Protein AF-A0A4Z0A5R1-F1 (afdb_monomer_lite)

Foldseek 3Di:
DDDDDDDDDDDDDDDDDDDDDDDDDDDDDDDDDDDDDDDDDDDPPPCPPPDPVNVVVQVVLQVVCVVPDPVPGDPDPVSSVVVVVVVVVVVVVVVVVVVVCCCVVVVVVVVVVVVVVVVVVVVVVVVVVVVVVVVVCVVVLQVVLVVCLVPPPDDVSNVVSVVVNVVVVVVVVVVCVVVPD

Sequence (181 aa):
MSSLQISQAGPASVAGAPSHVHVSQSQKALLKGPKARGTRSAAASSGHKRTLKDDVSYRQIQASWGPFPPDARATTSKEDDVMVRAVADHIRQTRALGEQMYNEKYGDAERRVSELRAIVALRQRSVQLVENIRRDREQYMQGPLLELIATAPDEEMRRLHQEALDMYRGFQREDELRHGR

Organism: NCBI:txid135208

Radius of gyration: 44.5 Å; chains: 1; bounding box: 91×51×116 Å

Structure (mmCIF, N/CA/C/O backbone):
data_AF-A0A4Z0A5R1-F1
#
_entry.id   AF-A0A4Z0A5R1-F1
#
loop_
_atom_site.group_PDB
_atom_site.id
_atom_site.type_symbol
_atom_site.label_atom_id
_atom_site.label_alt_id
_atom_site.label_comp_id
_atom_site.label_asym_id
_atom_site.label_entity_id
_atom_site.label_seq_id
_atom_site.pdbx_PDB_ins_code
_atom_site.Cartn_x
_atom_site.Cartn_y
_atom_site.Cartn_z
_atom_site.occupancy
_atom_site.B_iso_or_equiv
_atom_site.auth_seq_id
_atom_site.auth_comp_id
_atom_site.auth_asym_id
_atom_site.auth_atom_id
_atom_site.pdbx_PDB_model_num
ATOM 1 N N . MET A 1 1 ? -25.711 9.514 -5.502 1.00 46.09 1 MET A N 1
ATOM 2 C CA . MET A 1 1 ? -25.493 8.061 -5.359 1.00 46.09 1 MET A CA 1
ATOM 3 C C . MET A 1 1 ? -25.036 7.535 -6.707 1.00 46.09 1 MET A C 1
ATOM 5 O O . MET A 1 1 ? -25.862 7.460 -7.602 1.00 46.09 1 MET A O 1
ATOM 9 N N . SER A 1 2 ? -23.740 7.263 -6.878 1.00 50.50 2 SER A N 1
ATOM 10 C CA . SER A 1 2 ? -23.194 6.730 -8.135 1.00 50.50 2 SER A CA 1
ATOM 11 C C . SER A 1 2 ? -22.344 5.506 -7.828 1.00 50.50 2 SER A C 1
ATOM 13 O O . SER A 1 2 ? -21.383 5.592 -7.066 1.00 50.50 2 SER A O 1
ATOM 15 N N . SER A 1 3 ? -22.761 4.363 -8.371 1.00 55.84 3 SER A N 1
ATOM 16 C CA . SER A 1 3 ? -22.146 3.052 -8.181 1.00 55.84 3 SER A CA 1
ATOM 17 C C . SER A 1 3 ? -20.904 2.891 -9.055 1.00 55.84 3 SER A C 1
ATOM 19 O O . SER A 1 3 ? -20.965 3.100 -10.266 1.00 55.84 3 SER A O 1
ATOM 21 N N . LEU A 1 4 ? -19.804 2.447 -8.452 1.00 46.00 4 LEU A N 1
ATOM 22 C CA . LEU A 1 4 ? -18.629 1.936 -9.153 1.00 46.00 4 LEU A CA 1
ATOM 23 C C . LEU A 1 4 ? -18.920 0.515 -9.664 1.00 46.00 4 LEU A C 1
ATOM 25 O O . LEU A 1 4 ? -19.160 -0.394 -8.871 1.00 46.00 4 LEU A O 1
ATOM 29 N N . GLN A 1 5 ? -18.902 0.326 -10.986 1.00 55.66 5 GLN A N 1
ATOM 30 C CA . GLN A 1 5 ? -18.919 -0.991 -11.627 1.00 55.66 5 GLN A CA 1
ATOM 31 C C . GLN A 1 5 ? -17.495 -1.560 -11.645 1.00 55.66 5 GLN A C 1
ATOM 33 O O . GLN A 1 5 ? -16.618 -1.056 -12.342 1.00 55.66 5 GLN A O 1
ATOM 38 N N . ILE A 1 6 ? -17.272 -2.623 -10.873 1.00 43.72 6 ILE A N 1
ATOM 39 C CA . ILE A 1 6 ? -16.064 -3.453 -10.911 1.00 43.72 6 ILE A CA 1
ATOM 40 C C . ILE A 1 6 ? -16.333 -4.580 -11.909 1.00 43.72 6 ILE A C 1
ATOM 42 O O . ILE A 1 6 ? -17.170 -5.441 -11.648 1.00 43.72 6 ILE A O 1
ATOM 46 N N . SER A 1 7 ? -15.643 -4.578 -13.050 1.00 47.75 7 SER A N 1
ATOM 47 C CA . SER A 1 7 ? -15.656 -5.721 -13.970 1.00 47.75 7 SER A CA 1
ATOM 48 C C . SER A 1 7 ? -14.502 -6.666 -13.642 1.00 47.75 7 SER A C 1
ATOM 50 O O . SER A 1 7 ? -13.333 -6.291 -13.713 1.00 47.75 7 SER A O 1
ATOM 52 N N . GLN A 1 8 ? -14.870 -7.889 -13.259 1.00 46.28 8 GLN A N 1
ATOM 53 C CA . GLN A 1 8 ? -14.020 -9.074 -13.167 1.00 46.28 8 GLN A CA 1
ATOM 54 C C . GLN A 1 8 ? -13.514 -9.495 -14.554 1.00 46.28 8 GLN A C 1
ATOM 56 O O . GLN A 1 8 ? -14.292 -9.560 -15.502 1.00 46.28 8 GLN A O 1
ATOM 61 N N . ALA A 1 9 ? -12.252 -9.912 -14.638 1.00 43.72 9 ALA A N 1
ATOM 62 C CA . ALA A 1 9 ? -11.787 -10.843 -15.662 1.00 43.72 9 ALA A CA 1
ATOM 63 C C . ALA A 1 9 ? -10.818 -11.842 -15.008 1.00 43.72 9 ALA A C 1
ATOM 65 O O . ALA A 1 9 ? -9.823 -11.449 -14.401 1.00 43.72 9 ALA A O 1
ATOM 66 N N . GLY A 1 10 ? -11.181 -13.127 -15.061 1.00 36.84 10 GLY A N 1
ATOM 67 C CA . GLY A 1 10 ? -10.411 -14.249 -14.518 1.00 36.84 10 GLY A CA 1
ATOM 68 C C . GLY A 1 10 ? -9.278 -14.728 -15.442 1.00 36.84 10 GLY A C 1
ATOM 69 O O . GLY A 1 10 ? -9.134 -14.222 -16.555 1.00 36.84 10 GLY A O 1
ATOM 70 N N . PRO A 1 11 ? -8.467 -15.705 -14.992 1.00 43.69 11 PRO A N 1
ATOM 71 C CA . PRO A 1 11 ? -7.269 -16.155 -15.693 1.00 43.69 11 PRO A CA 1
ATOM 72 C C . PRO A 1 11 ? -7.576 -17.262 -16.712 1.00 43.69 11 PRO A C 1
ATOM 74 O O . PRO A 1 11 ? -8.320 -18.198 -16.418 1.00 43.69 11 PRO A O 1
ATOM 77 N N . ALA A 1 12 ? -6.944 -17.194 -17.886 1.00 41.50 12 ALA A N 1
ATOM 78 C CA . ALA A 1 12 ? -6.921 -18.278 -18.863 1.00 41.50 12 ALA A CA 1
ATOM 79 C C . ALA A 1 12 ? -5.524 -18.915 -18.931 1.00 41.50 12 ALA A C 1
ATOM 81 O O . ALA A 1 12 ? -4.497 -18.240 -18.972 1.00 41.50 12 ALA A O 1
ATOM 82 N N . SER A 1 13 ? -5.545 -20.242 -18.898 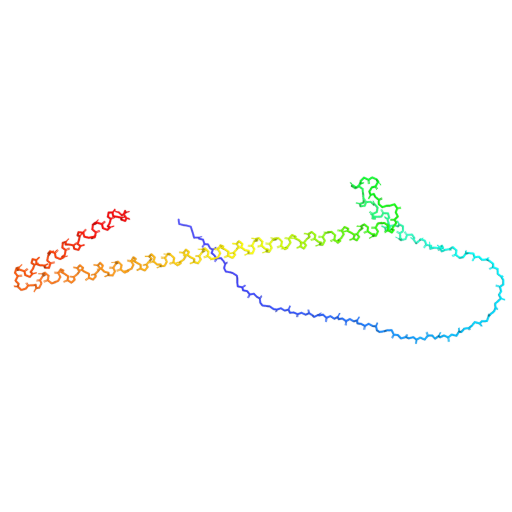1.00 36.25 13 SER A N 1
ATOM 83 C CA . SER A 1 13 ? -4.446 -21.196 -18.797 1.00 36.25 13 SER A CA 1
ATOM 84 C C . SER A 1 13 ? -3.875 -21.582 -20.173 1.00 36.25 13 SER A C 1
ATOM 86 O O . SER A 1 13 ? -4.631 -21.726 -21.126 1.00 36.25 13 SER A O 1
ATOM 88 N N . VAL A 1 14 ? -2.549 -21.778 -20.215 1.00 46.38 14 VAL A N 1
ATOM 89 C CA . VAL A 1 14 ? -1.750 -22.775 -20.970 1.00 46.38 14 VAL A CA 1
ATOM 90 C C . VAL A 1 14 ? -2.062 -23.042 -22.455 1.00 46.38 14 VAL A C 1
ATOM 92 O O . VAL A 1 14 ? -3.059 -23.667 -22.795 1.00 46.38 14 VAL A O 1
ATOM 95 N N . ALA A 1 15 ? -1.061 -22.793 -23.313 1.00 39.31 15 ALA A N 1
ATOM 96 C CA . ALA A 1 15 ? -0.720 -23.673 -24.440 1.00 39.31 15 ALA A CA 1
ATOM 97 C C . ALA A 1 15 ? 0.755 -23.480 -24.844 1.00 39.31 15 ALA A C 1
ATOM 99 O O . ALA A 1 15 ? 1.145 -22.426 -25.341 1.00 39.31 15 ALA A O 1
ATOM 100 N N . GLY A 1 16 ? 1.581 -24.499 -24.593 1.00 39.69 16 GLY A N 1
ATOM 101 C CA . GLY A 1 16 ? 2.954 -24.599 -25.089 1.00 39.69 16 GLY A CA 1
ATOM 102 C C . GLY A 1 16 ? 3.024 -25.283 -26.457 1.00 39.69 16 GLY A C 1
ATOM 103 O O . GLY A 1 16 ? 2.158 -26.085 -26.797 1.00 39.69 16 GLY A O 1
ATOM 104 N N . ALA A 1 17 ? 4.081 -24.987 -27.216 1.00 43.88 17 ALA A N 1
ATOM 105 C CA . ALA A 1 17 ? 4.537 -25.742 -28.389 1.00 43.88 17 ALA A CA 1
ATOM 106 C C . ALA A 1 17 ? 6.026 -25.391 -28.672 1.00 43.88 17 ALA A C 1
ATOM 108 O O . ALA A 1 17 ? 6.486 -24.349 -28.203 1.00 43.88 17 ALA A O 1
ATOM 109 N N . PRO A 1 18 ? 6.813 -26.248 -29.353 1.00 47.41 18 PRO A N 1
ATOM 110 C CA . PRO A 1 18 ? 8.088 -26.735 -28.828 1.00 47.41 18 PRO A CA 1
ATOM 111 C C . PRO A 1 18 ? 9.342 -26.263 -29.583 1.00 47.41 18 PRO A C 1
ATOM 113 O O . PRO A 1 18 ? 9.299 -25.794 -30.719 1.00 47.41 18 PRO A O 1
ATOM 116 N N . SER A 1 19 ? 10.485 -26.465 -28.925 1.00 43.59 19 SER A N 1
ATOM 117 C CA . SER A 1 19 ? 11.843 -26.356 -29.451 1.00 43.59 19 SER A CA 1
ATOM 118 C C . SER A 1 19 ? 12.155 -27.465 -30.466 1.00 43.59 19 SER A C 1
ATOM 120 O O . SER A 1 19 ? 11.941 -28.644 -30.197 1.00 43.59 19 SER A O 1
ATOM 122 N N . HIS A 1 20 ? 12.738 -27.101 -31.611 1.00 33.88 20 HIS A N 1
ATOM 123 C CA . HIS A 1 20 ? 13.373 -28.058 -32.519 1.00 33.88 20 HIS A CA 1
ATOM 124 C C . HIS A 1 20 ? 14.804 -27.601 -32.816 1.00 33.88 20 HIS A C 1
ATOM 126 O O . HIS A 1 20 ? 15.042 -26.611 -33.505 1.00 33.88 20 HIS A O 1
ATOM 132 N N . VAL A 1 21 ? 15.763 -28.330 -32.249 1.00 40.38 21 VAL A N 1
ATOM 133 C CA . VAL A 1 21 ? 17.193 -28.227 -32.544 1.00 40.38 21 VAL A CA 1
ATOM 134 C C . VAL A 1 21 ? 17.474 -29.197 -33.686 1.00 40.38 21 VAL A C 1
ATOM 136 O O . VAL A 1 21 ? 17.242 -30.393 -33.537 1.00 40.38 21 VAL A O 1
ATOM 139 N N . HIS A 1 22 ? 17.970 -28.706 -34.823 1.00 33.66 22 HIS A N 1
ATOM 140 C CA . HIS A 1 22 ? 18.493 -29.566 -35.884 1.00 33.66 22 HIS A CA 1
ATOM 141 C C . HIS A 1 22 ? 20.009 -29.377 -35.974 1.00 33.66 22 HIS A C 1
ATOM 143 O O . HIS A 1 22 ? 20.515 -28.431 -36.572 1.00 33.66 22 HIS A O 1
ATOM 149 N N . VAL A 1 23 ? 20.733 -30.294 -35.334 1.00 40.84 23 VAL A N 1
ATOM 150 C CA . VAL A 1 23 ? 22.156 -30.544 -35.574 1.00 40.84 23 VAL A CA 1
ATOM 151 C C . VAL A 1 23 ? 22.248 -31.320 -36.886 1.00 40.84 23 VAL A C 1
ATOM 153 O O . VAL A 1 23 ? 21.605 -32.358 -37.018 1.00 40.84 23 VAL A O 1
ATOM 156 N N . SER A 1 24 ? 23.029 -30.843 -37.859 1.00 43.06 24 SER A N 1
ATOM 157 C CA . SER A 1 24 ? 23.444 -31.677 -38.991 1.00 43.06 24 SER A CA 1
ATOM 158 C C . SER A 1 24 ? 24.954 -31.832 -38.989 1.00 43.06 24 SER A C 1
ATOM 160 O O . SER A 1 24 ? 25.720 -30.873 -39.056 1.00 43.06 24 SER A O 1
ATOM 162 N N . GLN A 1 25 ? 25.321 -33.095 -38.856 1.00 44.16 25 GLN A N 1
ATOM 163 C CA . GLN A 1 25 ? 26.638 -33.668 -38.693 1.00 44.16 25 GLN A CA 1
ATOM 164 C C . GLN A 1 25 ? 27.433 -33.610 -40.002 1.00 44.16 25 GLN A C 1
ATOM 166 O O . GLN A 1 25 ? 26.894 -33.733 -41.100 1.00 44.16 25 GLN A O 1
ATOM 171 N N . SER A 1 26 ? 28.739 -33.439 -39.853 1.00 45.25 26 SER A N 1
ATOM 172 C CA . SER A 1 26 ? 29.762 -33.544 -40.884 1.00 45.25 26 SER A CA 1
ATOM 173 C C . SER A 1 26 ? 30.007 -35.000 -41.291 1.00 45.25 26 SER A C 1
ATOM 175 O O . SER A 1 26 ? 30.000 -35.879 -40.433 1.00 45.25 26 SER A O 1
ATOM 177 N N . GLN A 1 27 ? 30.348 -35.252 -42.562 1.00 41.06 27 GLN A N 1
ATOM 178 C CA . GLN A 1 27 ? 31.214 -36.378 -42.928 1.00 41.06 27 GLN A CA 1
ATOM 179 C C . GLN A 1 27 ? 31.990 -36.143 -44.235 1.00 41.06 27 GLN A C 1
ATOM 181 O O . GLN A 1 27 ? 31.515 -35.543 -45.194 1.00 41.06 27 GLN A O 1
ATOM 186 N N . LYS A 1 28 ? 33.247 -36.589 -44.174 1.00 47.25 28 LYS A N 1
ATOM 187 C CA . LYS A 1 28 ? 34.377 -36.438 -45.097 1.00 47.25 28 LYS A CA 1
ATOM 188 C C . LYS A 1 28 ? 34.261 -37.326 -46.343 1.00 47.25 28 LYS A C 1
ATOM 190 O O . LYS A 1 28 ? 33.913 -38.490 -46.210 1.00 47.25 28 LYS A O 1
ATOM 195 N N . ALA A 1 29 ? 34.765 -36.839 -47.475 1.00 40.66 29 ALA A N 1
ATOM 196 C CA . ALA A 1 29 ? 35.458 -37.594 -48.535 1.00 40.66 29 ALA A CA 1
ATOM 197 C C . ALA A 1 29 ? 36.053 -36.547 -49.507 1.00 40.66 29 ALA A C 1
ATOM 199 O O . ALA A 1 29 ? 35.414 -35.534 -49.745 1.00 40.66 29 ALA A O 1
ATOM 200 N N . LEU A 1 30 ? 37.241 -36.625 -50.102 1.00 41.41 30 LEU A N 1
ATOM 201 C CA . LEU A 1 30 ? 38.216 -37.688 -50.289 1.00 41.41 30 LEU A CA 1
ATOM 202 C C . LEU A 1 30 ? 39.543 -36.988 -50.680 1.00 41.41 30 LEU A C 1
ATOM 204 O O . LEU A 1 30 ? 39.538 -36.091 -51.521 1.00 41.41 30 LEU A O 1
ATOM 208 N N . LEU A 1 31 ? 40.676 -37.385 -50.094 1.00 45.84 31 LEU A N 1
ATOM 209 C CA . LEU A 1 31 ? 42.011 -36.974 -50.547 1.00 45.84 31 LEU A CA 1
ATOM 210 C C . LEU A 1 31 ? 42.389 -37.727 -51.831 1.00 45.84 31 LEU A C 1
ATOM 212 O O . LEU A 1 31 ? 42.355 -38.955 -51.832 1.00 45.84 31 LEU A O 1
ATOM 216 N N . LYS A 1 32 ? 42.880 -37.018 -52.856 1.00 45.09 32 LYS A N 1
ATOM 217 C CA . LYS A 1 32 ? 43.911 -37.518 -53.786 1.00 45.09 32 LYS A CA 1
ATOM 218 C C . LYS A 1 32 ? 44.829 -36.367 -54.206 1.00 45.09 32 LYS A C 1
ATOM 220 O O . LYS A 1 32 ? 44.376 -35.350 -54.718 1.00 45.09 32 LYS A O 1
ATOM 225 N N . GLY A 1 33 ? 46.115 -36.550 -53.910 1.00 38.28 33 GLY A N 1
ATOM 226 C CA . GLY A 1 33 ? 47.218 -35.634 -54.194 1.00 38.28 33 GLY A CA 1
ATOM 227 C C . GLY A 1 33 ? 47.697 -35.638 -55.659 1.00 38.28 33 GLY A C 1
ATOM 228 O O . GLY A 1 33 ? 47.025 -36.188 -56.530 1.00 38.28 33 GLY A O 1
ATOM 229 N N . PRO A 1 34 ? 48.850 -35.003 -55.947 1.00 51.59 34 PRO A N 1
ATOM 230 C CA . PRO A 1 34 ? 48.992 -34.102 -57.091 1.00 51.59 34 PRO A CA 1
ATOM 231 C C . PRO A 1 34 ? 49.830 -34.670 -58.250 1.00 51.59 34 PRO A C 1
ATOM 233 O O . PRO A 1 34 ? 50.693 -35.523 -58.051 1.00 51.59 34 PRO A O 1
ATOM 236 N N . LYS A 1 35 ? 49.659 -34.113 -59.461 1.00 41.06 35 LYS A N 1
ATOM 237 C CA . LYS A 1 35 ? 50.621 -34.257 -60.569 1.00 41.06 35 LYS A CA 1
ATOM 238 C C . LYS A 1 35 ? 50.913 -32.915 -61.259 1.00 41.06 35 LYS A C 1
ATOM 240 O O . LYS A 1 35 ? 50.130 -32.408 -62.046 1.00 41.06 35 LYS A O 1
ATOM 245 N N . ALA A 1 36 ? 52.065 -32.375 -60.867 1.00 38.59 36 ALA A N 1
ATOM 246 C CA . ALA A 1 36 ? 53.079 -31.626 -61.612 1.00 38.59 36 ALA A CA 1
ATOM 247 C C . ALA A 1 36 ? 52.700 -30.673 -62.776 1.00 38.59 36 ALA A C 1
ATOM 249 O O . ALA A 1 36 ? 52.400 -31.090 -63.887 1.00 38.59 36 ALA A O 1
ATOM 250 N N . ARG A 1 37 ? 53.028 -29.397 -62.516 1.00 37.16 37 ARG A N 1
ATOM 251 C CA . ARG A 1 37 ? 54.004 -28.565 -63.256 1.00 37.16 37 ARG A CA 1
ATOM 252 C C . ARG A 1 37 ? 53.609 -28.077 -64.659 1.00 37.16 37 ARG A C 1
ATOM 254 O O . ARG A 1 37 ? 54.055 -28.601 -65.671 1.00 37.16 37 ARG A O 1
ATOM 261 N N . GLY A 1 38 ? 52.931 -26.931 -64.675 1.00 35.81 38 GLY A N 1
ATOM 262 C CA . GLY A 1 38 ? 52.935 -25.972 -65.779 1.00 35.81 38 GLY A CA 1
ATOM 263 C C . GLY A 1 38 ? 53.236 -24.577 -65.230 1.00 35.81 38 GLY A C 1
ATOM 264 O O . GLY A 1 38 ? 52.506 -24.052 -64.399 1.00 35.81 38 GLY A O 1
ATOM 265 N N . THR A 1 39 ? 54.357 -24.009 -65.648 1.00 43.75 39 THR A N 1
ATOM 266 C CA . THR A 1 39 ? 54.835 -22.655 -65.351 1.00 43.75 39 THR A CA 1
ATOM 267 C C . THR A 1 39 ? 53.817 -21.567 -65.712 1.00 43.75 39 THR A C 1
ATOM 269 O O . THR A 1 39 ? 53.419 -21.496 -66.878 1.00 43.75 39 THR A O 1
ATOM 272 N N . ARG A 1 40 ? 53.503 -20.669 -64.767 1.00 37.25 40 ARG A N 1
ATOM 273 C CA . ARG A 1 40 ? 53.546 -19.198 -64.921 1.00 37.25 40 ARG A CA 1
ATOM 274 C C . ARG A 1 40 ? 52.956 -18.497 -63.694 1.00 37.25 40 ARG A C 1
ATOM 276 O O . ARG A 1 40 ? 51.903 -18.874 -63.194 1.00 37.25 40 ARG A O 1
ATOM 283 N N . SER A 1 41 ? 53.666 -17.470 -63.238 1.00 46.53 41 SER A N 1
ATOM 284 C CA . SER A 1 41 ? 53.211 -16.485 -62.264 1.00 46.53 41 SER A CA 1
ATOM 285 C C . SER A 1 41 ? 51.822 -15.950 -62.600 1.00 46.53 41 SER A C 1
ATOM 287 O O . SER A 1 41 ? 51.597 -15.473 -63.708 1.00 46.53 41 SER A O 1
ATOM 289 N N . ALA A 1 42 ? 50.943 -15.924 -61.609 1.00 40.03 42 ALA A N 1
ATOM 290 C CA . ALA A 1 42 ? 49.972 -14.857 -61.448 1.00 40.03 42 ALA A CA 1
ATOM 291 C C . ALA A 1 42 ? 49.605 -14.821 -59.968 1.00 40.03 42 ALA A C 1
ATOM 293 O O . ALA A 1 42 ? 49.058 -15.780 -59.427 1.00 40.03 42 ALA A O 1
ATOM 294 N N . ALA A 1 43 ? 49.951 -13.720 -59.307 1.00 46.75 43 ALA A N 1
ATOM 295 C CA . ALA A 1 43 ? 49.353 -13.361 -58.041 1.00 46.75 43 ALA A CA 1
ATOM 296 C C . ALA A 1 43 ? 47.831 -13.416 -58.223 1.00 46.75 43 ALA A C 1
ATOM 298 O O . ALA A 1 43 ? 47.260 -12.597 -58.945 1.00 46.75 43 ALA A O 1
ATOM 299 N N . ALA A 1 44 ? 47.176 -14.399 -57.607 1.00 40.91 44 ALA A N 1
ATOM 300 C CA . ALA A 1 44 ? 45.731 -14.412 -57.475 1.00 40.91 44 ALA A CA 1
ATOM 301 C C . ALA A 1 44 ? 45.364 -13.337 -56.446 1.00 40.91 44 ALA A C 1
ATOM 303 O O . ALA A 1 44 ? 45.084 -13.618 -55.284 1.00 40.91 44 ALA A O 1
ATOM 304 N N . SER A 1 45 ? 45.441 -12.079 -56.884 1.00 41.81 45 SER A N 1
ATOM 305 C CA . SER A 1 45 ? 44.723 -10.978 -56.264 1.00 41.81 45 SER A CA 1
ATOM 306 C C . SER A 1 45 ? 43.272 -11.420 -56.155 1.00 41.81 45 SER A C 1
ATOM 308 O O . SER A 1 45 ? 42.649 -11.786 -57.156 1.00 41.81 45 SER A O 1
ATOM 310 N N . SER A 1 46 ? 42.765 -11.459 -54.925 1.00 42.09 46 SER A N 1
ATOM 311 C CA . SER A 1 46 ? 41.379 -11.764 -54.616 1.00 42.09 46 SER A CA 1
ATOM 312 C C . SER A 1 46 ? 40.485 -10.667 -55.201 1.00 42.09 46 SER A C 1
ATOM 314 O O . SER A 1 46 ? 40.058 -9.741 -54.511 1.00 42.09 46 SER A O 1
ATOM 316 N N . GLY A 1 47 ? 40.206 -10.755 -56.497 1.00 43.84 47 GLY A N 1
ATOM 317 C CA . GLY A 1 47 ? 39.163 -9.994 -57.164 1.00 43.84 47 GLY A CA 1
ATOM 318 C C . GLY A 1 47 ? 37.813 -10.549 -56.736 1.00 43.84 47 GLY A C 1
ATOM 319 O O . GLY A 1 47 ? 37.169 -11.274 -57.490 1.00 43.84 47 GLY A O 1
ATOM 320 N N . HIS A 1 48 ? 37.406 -10.251 -55.502 1.00 47.31 48 HIS A N 1
ATOM 321 C CA . HIS A 1 48 ? 36.031 -10.433 -55.067 1.00 47.31 48 HIS A CA 1
ATOM 322 C C . HIS A 1 48 ? 35.179 -9.541 -55.975 1.00 47.31 48 HIS A C 1
ATOM 324 O O . HIS A 1 48 ? 35.203 -8.316 -55.849 1.00 47.31 48 HIS A O 1
ATOM 330 N N . LYS A 1 49 ? 34.519 -10.143 -56.973 1.00 56.84 49 LYS A N 1
ATOM 331 C CA . LYS A 1 49 ? 33.575 -9.446 -57.847 1.00 56.84 49 LYS A CA 1
ATOM 332 C C . LYS A 1 49 ? 32.447 -8.941 -56.952 1.00 56.84 49 LYS A C 1
ATOM 334 O O . LYS A 1 49 ? 31.560 -9.720 -56.619 1.00 56.84 49 LYS A O 1
ATOM 339 N N . ARG A 1 50 ? 32.515 -7.671 -56.538 1.00 56.34 50 ARG A N 1
ATOM 340 C CA . ARG A 1 50 ? 31.409 -6.984 -55.863 1.00 56.34 50 ARG A CA 1
ATOM 341 C C . ARG A 1 50 ? 30.184 -7.157 -56.742 1.00 56.34 50 ARG A C 1
ATOM 343 O O . ARG A 1 50 ? 30.195 -6.749 -57.906 1.00 56.34 50 ARG A O 1
ATOM 350 N N . THR A 1 51 ? 29.180 -7.859 -56.236 1.00 62.25 51 THR A N 1
ATOM 351 C CA . THR A 1 51 ? 27.934 -7.986 -56.976 1.00 62.25 51 THR A CA 1
ATOM 352 C C . THR A 1 51 ? 27.169 -6.679 -56.800 1.00 62.25 51 THR A C 1
ATOM 354 O O . THR A 1 51 ? 27.209 -6.074 -55.732 1.00 62.25 51 THR A O 1
ATOM 357 N N . LEU A 1 52 ? 26.463 -6.222 -57.839 1.00 59.50 52 LEU A N 1
ATOM 358 C CA . LEU A 1 52 ? 25.637 -5.004 -57.779 1.00 59.50 52 LEU A CA 1
ATOM 359 C C . LEU A 1 52 ? 24.684 -4.994 -56.569 1.00 59.50 52 LEU A C 1
ATOM 361 O O . LEU A 1 52 ? 24.327 -3.934 -56.070 1.00 59.50 52 LEU A O 1
ATOM 365 N N . LYS A 1 53 ? 24.296 -6.176 -56.080 1.00 65.62 53 LYS A N 1
ATOM 366 C CA . LYS A 1 53 ? 23.453 -6.357 -54.900 1.00 65.62 53 LYS A CA 1
ATOM 367 C C . LYS A 1 53 ? 24.148 -5.914 -53.605 1.00 65.62 53 LYS A C 1
ATOM 369 O O . LYS A 1 53 ? 23.516 -5.237 -52.801 1.00 65.62 53 LYS A O 1
ATOM 374 N N . ASP A 1 54 ? 25.432 -6.228 -53.443 1.00 62.56 54 ASP A N 1
ATOM 375 C CA . ASP A 1 54 ? 26.209 -5.875 -52.247 1.00 62.56 54 ASP A CA 1
ATOM 376 C C . ASP A 1 54 ? 26.445 -4.358 -52.167 1.00 62.56 54 ASP A C 1
ATOM 378 O O . ASP A 1 54 ? 26.306 -3.757 -51.102 1.00 62.56 54 ASP A O 1
ATOM 382 N N . ASP A 1 55 ? 26.704 -3.714 -53.310 1.00 64.69 55 ASP A N 1
ATOM 383 C CA . ASP A 1 55 ? 26.877 -2.257 -53.389 1.00 64.69 55 ASP A CA 1
ATOM 384 C C . ASP A 1 55 ? 25.560 -1.497 -53.132 1.00 64.69 55 ASP A C 1
ATOM 386 O O . ASP A 1 55 ? 25.572 -0.421 -52.529 1.00 64.69 55 ASP A O 1
ATOM 390 N N . VAL A 1 56 ? 24.412 -2.044 -53.555 1.00 67.88 56 VAL A N 1
ATOM 391 C CA . VAL A 1 56 ? 23.088 -1.460 -53.271 1.00 67.88 56 VAL A CA 1
ATOM 392 C C . VAL A 1 56 ? 22.754 -1.565 -51.783 1.00 67.88 56 VAL A C 1
ATOM 394 O O . VAL A 1 56 ? 22.324 -0.573 -51.192 1.00 67.88 56 VAL A O 1
ATOM 397 N N . SER A 1 57 ? 22.994 -2.721 -51.158 1.00 68.56 57 SER A N 1
ATOM 398 C CA . SER A 1 57 ? 22.771 -2.907 -49.719 1.00 68.56 57 SER A CA 1
ATOM 399 C C . SER A 1 57 ? 23.691 -2.025 -48.873 1.00 68.56 57 SER A C 1
ATOM 401 O O . SER A 1 57 ? 23.223 -1.384 -47.933 1.00 68.56 57 SER A O 1
ATOM 403 N N . TYR A 1 58 ? 24.967 -1.905 -49.247 1.00 70.75 58 TYR A N 1
ATOM 404 C CA . TYR A 1 58 ? 25.908 -1.012 -48.571 1.00 70.75 58 TYR A CA 1
ATOM 405 C C . TYR A 1 58 ? 25.474 0.460 -48.661 1.00 70.75 58 TYR A C 1
ATOM 407 O O . TYR A 1 58 ? 25.442 1.164 -47.655 1.00 70.75 58 TYR A O 1
ATOM 415 N N . ARG A 1 59 ? 25.038 0.931 -49.839 1.00 71.62 59 ARG A N 1
ATOM 416 C CA . ARG A 1 59 ? 24.541 2.312 -50.003 1.00 71.62 59 ARG A CA 1
ATOM 417 C C . ARG A 1 59 ? 23.265 2.599 -49.209 1.00 71.62 59 ARG A C 1
ATOM 419 O O . ARG A 1 59 ? 23.095 3.717 -48.729 1.00 71.62 59 ARG A O 1
ATOM 426 N N . GLN A 1 60 ? 22.376 1.616 -49.065 1.00 75.50 60 GLN A N 1
ATOM 427 C CA . GLN A 1 60 ? 21.164 1.757 -48.250 1.00 75.50 60 GLN A CA 1
ATOM 428 C C . GLN A 1 60 ? 21.493 1.909 -46.762 1.00 75.50 60 GLN A C 1
ATOM 430 O O . GLN A 1 60 ? 20.907 2.757 -46.092 1.00 75.50 60 GLN A O 1
ATOM 435 N N . ILE A 1 61 ? 22.458 1.138 -46.256 1.00 74.12 61 ILE A N 1
ATOM 436 C CA . ILE A 1 61 ? 22.914 1.237 -44.864 1.00 74.12 61 ILE A CA 1
ATOM 437 C C . ILE A 1 61 ? 23.660 2.558 -44.647 1.00 74.12 61 ILE A C 1
ATOM 439 O O . ILE A 1 61 ? 23.405 3.246 -43.663 1.00 74.12 61 ILE A O 1
ATOM 443 N N . GLN A 1 62 ? 24.473 2.998 -45.609 1.00 73.44 62 GLN A N 1
ATOM 444 C CA . GLN A 1 62 ? 25.165 4.288 -45.543 1.00 73.44 62 GLN A CA 1
ATOM 445 C C . GLN A 1 62 ? 24.225 5.489 -45.383 1.00 73.44 62 GLN A C 1
ATOM 447 O O . GLN A 1 62 ? 24.540 6.431 -44.655 1.00 73.44 62 GLN A O 1
ATOM 452 N N . ALA A 1 63 ? 23.036 5.441 -45.991 1.00 77.50 63 ALA A N 1
ATOM 453 C CA . ALA A 1 63 ? 22.021 6.476 -45.805 1.00 77.50 63 ALA A CA 1
ATOM 454 C C . ALA A 1 63 ? 21.532 6.574 -44.346 1.00 77.50 63 ALA A C 1
ATOM 456 O O . ALA A 1 63 ? 21.209 7.667 -43.878 1.00 77.50 63 ALA A O 1
ATOM 457 N N . SER A 1 64 ? 21.528 5.460 -43.605 1.00 77.81 64 SER A N 1
ATOM 458 C CA . SER A 1 64 ? 21.131 5.437 -42.191 1.00 77.81 64 SER A CA 1
ATOM 459 C C . SER A 1 64 ? 22.148 6.107 -41.256 1.00 77.81 64 SER A C 1
ATOM 461 O O . SER A 1 64 ? 21.779 6.526 -40.161 1.00 77.81 64 SER A O 1
ATOM 463 N N . TRP A 1 65 ? 23.390 6.323 -41.712 1.00 80.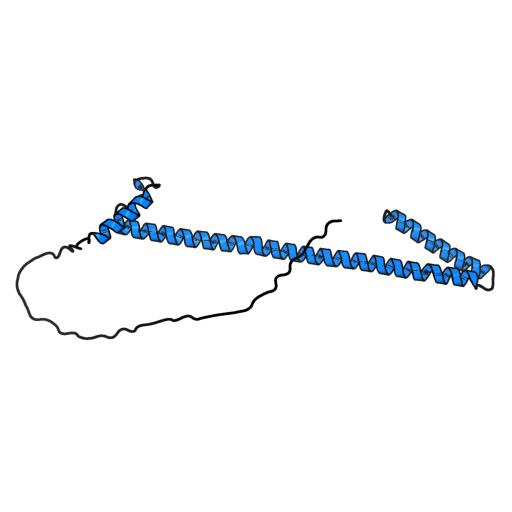12 65 TRP A N 1
ATOM 464 C CA . TRP A 1 65 ? 24.418 7.060 -40.968 1.00 80.12 65 TRP A CA 1
ATOM 465 C C . TRP A 1 65 ? 24.356 8.582 -41.151 1.00 80.12 65 TRP A C 1
ATOM 467 O O . TRP A 1 65 ? 25.161 9.303 -40.564 1.00 80.12 65 TRP A O 1
ATOM 477 N N . GLY A 1 66 ? 23.408 9.100 -41.941 1.00 80.00 66 GLY A N 1
ATOM 478 C CA . GLY A 1 66 ? 23.226 10.538 -42.181 1.00 80.00 66 GLY A CA 1
ATOM 479 C C . GLY A 1 66 ? 23.203 11.426 -40.920 1.00 80.00 66 GLY A C 1
ATOM 480 O O . GLY A 1 66 ? 23.804 12.501 -40.962 1.00 80.00 66 GLY A O 1
ATOM 481 N N . PRO A 1 67 ? 22.588 10.995 -39.798 1.00 83.50 67 PRO A N 1
ATOM 482 C CA . PRO A 1 67 ? 22.590 11.748 -38.539 1.00 83.50 67 PRO A CA 1
ATOM 483 C C . PRO A 1 67 ? 23.946 11.820 -37.816 1.00 83.50 67 PRO A C 1
ATOM 485 O O . PRO A 1 67 ? 24.105 12.648 -36.923 1.00 83.50 67 PRO A O 1
ATOM 488 N N . PHE A 1 68 ? 24.914 10.971 -38.170 1.00 78.69 68 PHE A N 1
ATOM 489 C CA . PHE A 1 68 ? 26.240 10.944 -37.550 1.00 78.69 68 PHE A CA 1
ATOM 490 C C . PHE A 1 68 ? 27.210 11.865 -38.306 1.00 78.69 68 PHE A C 1
ATOM 492 O O . PHE A 1 68 ? 27.108 11.990 -39.539 1.00 78.69 68 PHE A O 1
ATOM 499 N N . PRO A 1 69 ? 28.151 12.521 -37.603 1.00 84.25 69 PRO A N 1
ATOM 500 C CA . PRO A 1 69 ? 29.133 13.383 -38.246 1.00 84.25 69 PRO A CA 1
ATOM 501 C C . PRO A 1 69 ? 30.045 12.554 -39.176 1.00 84.25 69 PRO A C 1
ATOM 503 O O . PRO A 1 69 ? 30.191 11.348 -38.966 1.00 84.25 69 PRO A O 1
ATOM 506 N N . PRO A 1 70 ? 30.602 13.146 -40.252 1.00 81.38 70 PRO A N 1
ATOM 507 C CA . PRO A 1 70 ? 31.276 12.395 -41.319 1.00 81.38 70 PRO A CA 1
ATOM 508 C C . PRO A 1 70 ? 32.450 11.521 -40.859 1.00 81.38 70 PRO A C 1
ATOM 510 O O . PRO A 1 70 ? 32.702 10.481 -41.454 1.00 81.38 70 PRO A O 1
ATOM 513 N N . ASP A 1 71 ? 33.142 11.939 -39.805 1.00 81.62 71 ASP A N 1
ATOM 514 C CA . ASP A 1 71 ? 34.256 11.254 -39.146 1.00 81.62 71 ASP A CA 1
ATOM 515 C C . ASP A 1 71 ? 33.832 10.021 -38.330 1.00 81.62 71 ASP A C 1
ATOM 517 O O . ASP A 1 71 ? 34.645 9.130 -38.100 1.00 81.62 71 ASP A O 1
ATOM 521 N N . ALA A 1 72 ? 32.561 9.940 -37.934 1.00 76.62 72 ALA A N 1
ATOM 522 C CA . ALA A 1 72 ? 31.983 8.799 -37.223 1.00 76.62 72 ALA A CA 1
ATOM 523 C C . ALA A 1 72 ? 31.286 7.790 -38.155 1.00 76.62 72 ALA A C 1
ATOM 525 O O . ALA A 1 72 ? 30.730 6.796 -37.684 1.00 76.62 72 ALA A O 1
ATOM 526 N N . ARG A 1 73 ? 31.269 8.042 -39.470 1.00 82.75 73 ARG A N 1
ATOM 527 C CA . ARG A 1 73 ? 30.660 7.140 -40.455 1.00 82.75 73 ARG A CA 1
ATOM 528 C C . ARG A 1 73 ? 31.662 6.074 -40.855 1.00 82.75 73 ARG A C 1
ATOM 530 O O . ARG A 1 73 ? 32.832 6.359 -41.092 1.00 82.75 73 ARG A O 1
ATOM 537 N N . ALA A 1 74 ? 31.184 4.851 -41.000 1.00 79.88 74 ALA A N 1
ATOM 538 C CA . ALA A 1 74 ? 32.016 3.779 -41.508 1.00 79.88 74 ALA A CA 1
ATOM 539 C C . ALA A 1 74 ? 32.354 4.043 -42.974 1.00 79.88 74 ALA A C 1
ATOM 541 O O . ALA A 1 74 ? 31.496 4.344 -43.804 1.00 79.88 74 ALA A O 1
ATOM 542 N N . THR A 1 75 ? 33.636 3.921 -43.280 1.00 80.56 75 THR A N 1
ATOM 543 C CA . THR A 1 75 ? 34.200 4.169 -44.608 1.00 80.56 75 THR A CA 1
ATOM 544 C C . THR A 1 75 ? 34.273 2.891 -45.438 1.00 80.56 75 THR A C 1
ATOM 546 O O . THR A 1 75 ? 34.485 2.932 -46.652 1.00 80.56 75 THR A O 1
ATOM 549 N N . THR A 1 76 ? 34.072 1.739 -44.788 1.00 81.81 76 THR A N 1
ATOM 550 C CA . THR A 1 76 ? 34.079 0.421 -45.418 1.00 81.81 76 THR A CA 1
ATOM 551 C C . THR A 1 76 ? 32.870 -0.420 -45.009 1.00 81.81 76 THR A C 1
ATOM 553 O O . THR A 1 76 ? 32.313 -0.274 -43.925 1.00 81.81 76 THR A O 1
ATOM 556 N N . SER A 1 77 ? 32.488 -1.376 -45.861 1.00 77.25 77 SER A N 1
ATOM 557 C CA . SER A 1 77 ? 31.414 -2.340 -45.561 1.00 77.25 77 SER A CA 1
ATOM 558 C C . SER A 1 77 ? 31.703 -3.205 -44.328 1.00 77.25 77 SER A C 1
ATOM 560 O O . SER A 1 77 ? 30.778 -3.575 -43.614 1.00 77.25 77 SER A O 1
ATOM 562 N N . LYS A 1 78 ? 32.978 -3.493 -44.034 1.00 81.25 78 LYS A N 1
ATOM 563 C CA . LYS A 1 78 ? 33.352 -4.237 -42.823 1.00 81.25 78 LYS A CA 1
ATOM 564 C C . LYS A 1 78 ? 33.173 -3.398 -41.559 1.00 81.25 78 LYS A C 1
ATOM 566 O O . LYS A 1 78 ? 32.756 -3.939 -40.542 1.00 81.25 78 LYS A O 1
ATOM 571 N N . GLU A 1 79 ? 33.500 -2.108 -41.619 1.00 82.62 79 GLU A N 1
ATOM 572 C CA . GLU A 1 79 ? 33.256 -1.174 -40.515 1.00 82.62 79 GLU A CA 1
ATOM 573 C C . GLU A 1 79 ? 31.754 -1.014 -40.265 1.00 82.62 79 GLU A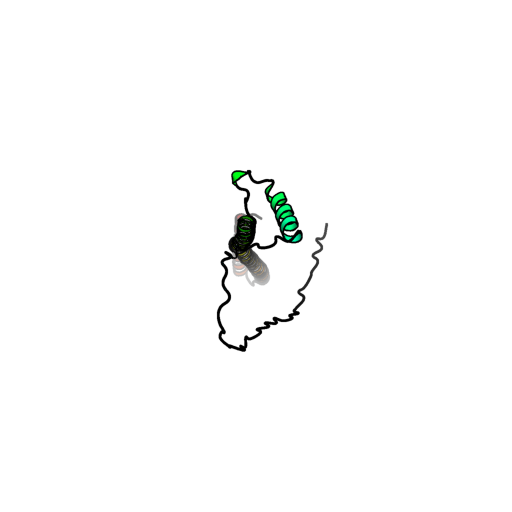 C 1
ATOM 575 O O . GLU A 1 79 ? 31.331 -1.101 -39.117 1.00 82.62 79 GLU A O 1
ATOM 580 N N . ASP A 1 80 ? 30.949 -0.896 -41.327 1.00 82.69 80 ASP A N 1
ATOM 581 C CA . ASP A 1 80 ? 29.483 -0.855 -41.235 1.00 82.69 80 ASP A CA 1
ATOM 582 C C . ASP A 1 80 ? 28.937 -2.072 -40.483 1.00 82.69 80 ASP A C 1
ATOM 584 O O . ASP A 1 80 ? 28.202 -1.920 -39.509 1.00 82.69 80 ASP A O 1
ATOM 588 N N . ASP A 1 81 ? 29.340 -3.281 -40.879 1.00 82.56 81 ASP A N 1
ATOM 589 C CA . ASP A 1 81 ? 28.893 -4.518 -40.232 1.00 82.56 81 ASP A CA 1
ATOM 590 C C . ASP A 1 81 ? 29.250 -4.564 -38.740 1.00 82.56 81 ASP A C 1
ATOM 592 O O . ASP A 1 81 ? 28.466 -5.051 -37.920 1.00 82.56 81 ASP A O 1
ATOM 596 N N . VAL A 1 82 ? 30.438 -4.076 -38.373 1.00 85.44 82 VAL A N 1
ATOM 597 C CA . VAL A 1 82 ? 30.886 -4.019 -36.975 1.00 85.44 82 VAL A CA 1
ATOM 598 C C . VAL A 1 82 ? 30.066 -2.998 -36.190 1.00 85.44 82 VAL A C 1
ATOM 600 O O . VAL A 1 82 ? 29.605 -3.314 -35.093 1.00 85.44 82 VAL A O 1
ATOM 603 N N . MET A 1 83 ? 29.827 -1.812 -36.751 1.00 84.38 83 MET A N 1
ATOM 604 C CA . MET A 1 83 ? 29.043 -0.770 -36.087 1.00 84.38 83 MET A CA 1
ATOM 605 C C . MET A 1 83 ? 27.575 -1.168 -35.936 1.00 84.38 83 MET A C 1
ATOM 607 O O . MET A 1 83 ? 27.018 -1.007 -34.854 1.00 84.38 83 MET A O 1
ATOM 611 N N . VAL A 1 84 ? 26.950 -1.752 -36.963 1.00 85.06 84 VAL A N 1
ATOM 612 C CA . VAL A 1 84 ? 25.561 -2.238 -36.883 1.00 85.06 84 VAL A CA 1
ATOM 613 C C . VAL A 1 84 ? 25.421 -3.298 -35.792 1.00 85.06 84 VAL A C 1
ATOM 615 O O . VAL A 1 84 ? 24.472 -3.247 -35.008 1.00 85.06 84 VAL A O 1
ATOM 618 N N . ARG A 1 85 ? 26.373 -4.237 -35.689 1.00 86.75 85 ARG A N 1
ATOM 619 C CA . ARG A 1 85 ? 26.375 -5.235 -34.605 1.00 86.75 85 ARG A CA 1
ATOM 620 C C . ARG A 1 85 ? 26.551 -4.585 -33.238 1.00 86.75 85 ARG A C 1
ATOM 622 O O . ARG A 1 85 ? 25.785 -4.898 -32.336 1.00 86.75 85 ARG A O 1
ATOM 629 N N . ALA A 1 86 ? 27.489 -3.650 -33.101 1.00 86.75 86 ALA A N 1
ATOM 630 C CA . ALA A 1 86 ? 27.719 -2.938 -31.848 1.00 86.75 86 ALA A CA 1
ATOM 631 C C . ALA A 1 86 ? 26.482 -2.141 -31.399 1.00 86.75 86 ALA A C 1
ATOM 633 O O . ALA A 1 86 ? 26.112 -2.189 -30.229 1.00 86.75 86 ALA A O 1
ATOM 634 N N . VAL A 1 87 ? 25.795 -1.465 -32.326 1.00 86.12 87 VAL A N 1
ATOM 635 C CA . VAL A 1 87 ? 24.540 -0.750 -32.050 1.00 86.12 87 VAL A CA 1
ATOM 636 C C . VAL A 1 87 ? 23.436 -1.728 -31.653 1.00 86.12 87 VAL A C 1
ATOM 638 O O . VAL A 1 87 ? 22.738 -1.493 -30.669 1.00 86.12 87 VAL A O 1
ATOM 641 N N . ALA A 1 88 ? 23.288 -2.846 -32.367 1.00 88.69 88 ALA A N 1
ATOM 642 C CA . ALA A 1 88 ? 22.300 -3.866 -32.029 1.00 88.69 88 ALA A CA 1
ATOM 643 C C . ALA A 1 88 ? 22.544 -4.465 -30.633 1.00 88.69 88 ALA A C 1
ATOM 645 O O . ALA A 1 88 ? 21.602 -4.624 -29.855 1.00 88.69 88 ALA A O 1
ATOM 646 N N . ASP A 1 89 ? 23.798 -4.758 -30.293 1.00 93.31 89 ASP A N 1
ATOM 647 C CA . ASP A 1 89 ? 24.170 -5.278 -28.979 1.00 93.31 89 ASP A CA 1
ATOM 648 C C . ASP A 1 89 ? 23.984 -4.225 -27.885 1.00 93.31 89 ASP A C 1
ATOM 650 O O . ASP A 1 89 ? 23.459 -4.545 -26.819 1.00 93.31 89 ASP A O 1
ATOM 654 N N . HIS A 1 90 ? 24.293 -2.958 -28.165 1.00 90.50 90 HIS A N 1
ATOM 655 C CA . HIS A 1 90 ? 24.024 -1.860 -27.243 1.00 90.50 90 HIS A CA 1
ATOM 656 C C . HIS A 1 90 ? 22.521 -1.690 -26.974 1.00 90.50 90 HIS A C 1
ATOM 658 O O . HIS A 1 90 ? 22.112 -1.561 -25.823 1.00 90.50 90 HIS A O 1
ATOM 664 N N . ILE A 1 91 ? 21.672 -1.767 -28.004 1.00 92.25 91 ILE A N 1
ATOM 665 C CA . ILE A 1 91 ? 20.209 -1.720 -27.844 1.00 92.25 91 ILE A CA 1
ATOM 666 C C . ILE A 1 91 ? 19.722 -2.888 -26.977 1.00 92.25 91 ILE A C 1
ATOM 668 O O . ILE A 1 91 ? 18.899 -2.688 -26.081 1.00 92.25 91 ILE A O 1
ATOM 672 N N . ARG A 1 92 ? 20.239 -4.103 -27.204 1.00 93.25 92 ARG A N 1
ATOM 673 C CA . ARG A 1 92 ? 19.895 -5.282 -26.391 1.00 93.25 92 ARG A CA 1
ATOM 674 C C . ARG A 1 92 ? 20.312 -5.108 -24.933 1.00 93.25 92 ARG A C 1
ATOM 676 O O . ARG A 1 92 ? 19.508 -5.384 -24.048 1.00 93.25 92 ARG A O 1
ATOM 683 N N . GLN A 1 93 ? 21.531 -4.63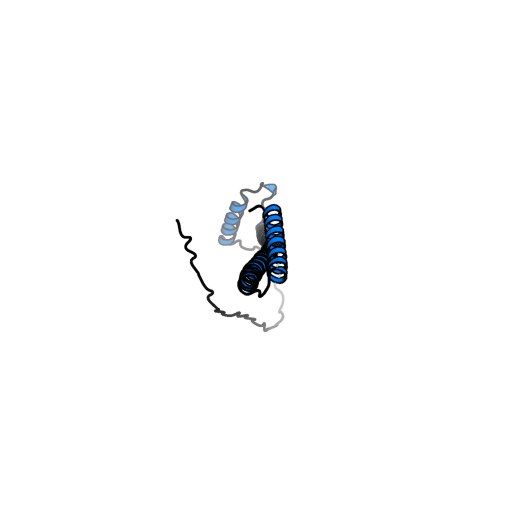2 -24.684 1.00 93.44 93 GLN A N 1
ATOM 684 C CA . GLN A 1 93 ? 22.046 -4.390 -23.335 1.00 93.44 93 GLN A CA 1
ATOM 685 C C . GLN A 1 93 ? 21.240 -3.314 -22.606 1.00 93.44 93 GLN A C 1
ATOM 687 O O . GLN A 1 93 ? 20.819 -3.532 -21.474 1.00 93.44 93 GLN A O 1
ATOM 692 N N . THR A 1 94 ? 20.961 -2.186 -23.263 1.00 92.50 94 THR A N 1
ATOM 693 C CA . THR A 1 94 ? 20.163 -1.099 -22.679 1.00 92.50 94 THR A CA 1
ATOM 694 C C . THR A 1 94 ? 18.745 -1.558 -22.360 1.00 92.50 94 THR A C 1
ATOM 696 O O . THR A 1 94 ? 18.215 -1.229 -21.299 1.00 92.50 94 THR A O 1
ATOM 699 N N . ARG A 1 95 ? 18.136 -2.372 -23.230 1.00 93.00 95 ARG A N 1
ATOM 700 C CA . ARG A 1 95 ? 16.825 -2.967 -22.958 1.00 93.00 95 ARG A CA 1
ATOM 701 C C . ARG A 1 95 ? 16.865 -3.910 -21.755 1.00 93.00 95 ARG A C 1
ATOM 703 O O . ARG A 1 95 ? 16.022 -3.776 -20.876 1.00 93.00 95 ARG A O 1
ATOM 710 N N . ALA A 1 96 ? 17.845 -4.812 -21.695 1.00 91.38 96 ALA A N 1
ATOM 711 C CA . ALA A 1 96 ? 17.998 -5.744 -20.579 1.00 91.38 96 ALA A CA 1
ATOM 712 C C . ALA A 1 96 ? 18.213 -5.009 -19.245 1.00 91.38 96 ALA A C 1
ATOM 714 O O . ALA A 1 96 ? 17.585 -5.348 -18.246 1.00 91.38 96 ALA A O 1
ATOM 715 N N . LEU A 1 97 ? 19.033 -3.952 -19.241 1.00 90.88 97 LEU A N 1
ATOM 716 C CA . LEU A 1 97 ? 19.239 -3.100 -18.069 1.00 90.88 97 LEU A CA 1
ATOM 717 C C . LEU A 1 97 ? 17.952 -2.365 -17.664 1.00 90.88 97 LEU A C 1
ATOM 719 O O . LEU A 1 97 ? 17.647 -2.262 -16.478 1.00 90.88 97 LEU A O 1
ATOM 723 N N . GLY A 1 98 ? 17.186 -1.867 -18.638 1.00 88.56 98 GLY A N 1
ATOM 724 C CA . GLY A 1 98 ? 15.894 -1.226 -18.396 1.00 88.56 98 GLY A CA 1
ATOM 725 C C . GLY A 1 98 ? 14.879 -2.179 -17.763 1.00 88.56 98 GLY A C 1
ATOM 726 O O . GLY A 1 98 ? 14.248 -1.826 -16.769 1.00 88.56 98 GLY A O 1
ATOM 727 N N . GLU A 1 99 ? 14.770 -3.399 -18.291 1.00 87.38 99 GLU A N 1
ATOM 728 C CA . GLU A 1 99 ? 13.914 -4.457 -17.741 1.00 87.38 99 GLU A CA 1
ATOM 729 C C . GLU A 1 99 ? 14.373 -4.871 -16.333 1.00 87.38 99 GLU A C 1
ATOM 731 O O . GLU A 1 99 ? 13.543 -4.997 -15.433 1.00 87.38 99 GLU A O 1
ATOM 736 N N . GLN A 1 100 ? 15.684 -4.996 -16.097 1.00 87.00 100 GLN A N 1
ATOM 737 C CA . GLN A 1 100 ? 16.235 -5.294 -14.773 1.00 87.00 100 GLN A CA 1
ATOM 738 C C . GLN A 1 100 ? 15.907 -4.192 -13.758 1.00 87.00 100 GLN A C 1
ATOM 740 O O . GLN A 1 100 ? 15.360 -4.483 -12.696 1.00 87.00 100 GLN A O 1
ATOM 745 N N . MET A 1 101 ? 16.170 -2.923 -14.089 1.00 86.44 101 MET A N 1
ATOM 746 C CA . MET A 1 101 ? 15.839 -1.808 -13.199 1.00 86.44 101 MET A CA 1
ATOM 747 C C . MET A 1 101 ? 14.340 -1.720 -12.922 1.00 86.44 101 MET A C 1
ATOM 749 O O . MET A 1 101 ? 13.950 -1.383 -11.803 1.00 86.44 101 MET A O 1
ATOM 753 N N . TYR A 1 102 ? 13.505 -1.972 -13.933 1.00 83.06 102 TYR A N 1
ATOM 754 C CA . TYR A 1 102 ? 12.060 -1.948 -13.767 1.00 83.06 102 TYR A CA 1
ATOM 755 C C . TYR A 1 102 ? 11.617 -3.044 -12.793 1.00 83.06 102 TYR A C 1
ATOM 757 O O . TYR A 1 102 ? 10.941 -2.753 -11.809 1.00 83.06 102 TYR A O 1
ATOM 765 N N . ASN A 1 103 ? 12.075 -4.277 -13.002 1.00 83.00 103 ASN A N 1
ATOM 766 C CA . ASN A 1 103 ? 11.724 -5.413 -12.155 1.00 83.00 103 ASN A CA 1
ATOM 767 C C . ASN A 1 103 ? 12.223 -5.247 -10.713 1.00 83.00 103 ASN A C 1
ATOM 769 O O . ASN A 1 103 ? 11.469 -5.511 -9.780 1.00 83.00 103 ASN A O 1
ATOM 773 N N . GLU A 1 104 ? 13.453 -4.767 -10.516 1.00 82.50 104 GLU A N 1
ATOM 774 C CA . GLU A 1 104 ? 14.010 -4.544 -9.178 1.00 82.50 104 GLU A CA 1
ATOM 775 C C . GLU A 1 104 ? 13.289 -3.404 -8.446 1.00 82.50 104 GLU A C 1
ATOM 777 O O . GLU A 1 104 ? 12.861 -3.569 -7.306 1.00 82.50 104 GLU A O 1
ATOM 782 N N . LYS A 1 105 ? 13.102 -2.244 -9.090 1.00 80.44 105 LYS A N 1
ATOM 783 C CA . LYS A 1 105 ? 12.538 -1.065 -8.411 1.00 80.44 105 LYS A CA 1
ATOM 784 C C . LYS A 1 105 ? 11.025 -1.132 -8.249 1.00 80.44 105 LYS A C 1
ATOM 786 O O . LYS A 1 105 ? 10.515 -0.763 -7.191 1.00 80.44 105 LYS A O 1
ATOM 791 N N . TYR A 1 106 ? 10.301 -1.563 -9.280 1.00 75.25 106 TYR A N 1
ATOM 792 C CA . TYR A 1 106 ? 8.840 -1.623 -9.230 1.00 75.25 106 TYR A CA 1
ATOM 793 C C . TYR A 1 106 ? 8.348 -2.898 -8.551 1.00 75.25 106 TYR A C 1
ATOM 795 O O . TYR A 1 106 ? 7.389 -2.817 -7.787 1.00 75.25 106 TYR A O 1
ATOM 803 N N . GLY A 1 107 ? 9.039 -4.031 -8.719 1.00 79.88 107 GLY A N 1
ATOM 804 C CA . GLY A 1 107 ? 8.701 -5.265 -8.005 1.00 79.88 107 GLY A CA 1
ATOM 805 C C . GLY A 1 107 ? 8.790 -5.102 -6.485 1.00 79.88 107 GLY A C 1
ATOM 806 O O . GLY A 1 107 ? 7.872 -5.491 -5.758 1.00 79.88 107 GLY A O 1
ATOM 807 N N . ASP A 1 108 ? 9.839 -4.436 -5.991 1.00 83.44 108 ASP A N 1
ATOM 808 C CA . ASP A 1 108 ? 9.974 -4.140 -4.561 1.00 83.44 108 ASP A CA 1
ATOM 809 C C . ASP A 1 108 ? 8.933 -3.130 -4.066 1.00 83.44 108 ASP A C 1
ATOM 811 O O . ASP A 1 108 ? 8.416 -3.263 -2.952 1.00 83.44 108 ASP A O 1
ATOM 815 N N . ALA A 1 109 ? 8.595 -2.123 -4.875 1.00 84.06 109 ALA A N 1
ATOM 816 C CA . ALA A 1 109 ? 7.570 -1.147 -4.522 1.00 84.06 109 ALA A CA 1
ATOM 817 C C . ALA A 1 109 ? 6.179 -1.796 -4.425 1.00 84.06 109 ALA A C 1
ATOM 819 O O . ALA A 1 109 ? 5.466 -1.567 -3.446 1.00 84.06 109 ALA A O 1
ATOM 820 N N . GLU A 1 110 ? 5.807 -2.642 -5.386 1.00 84.25 110 GLU A N 1
ATOM 821 C CA . GLU A 1 110 ? 4.541 -3.380 -5.365 1.00 84.25 110 GLU A CA 1
ATOM 822 C C . GLU A 1 110 ? 4.449 -4.317 -4.159 1.00 84.25 110 GLU A C 1
ATOM 824 O O . GLU A 1 110 ? 3.428 -4.321 -3.461 1.00 84.25 110 GLU A O 1
ATOM 829 N N . ARG A 1 111 ? 5.534 -5.042 -3.845 1.00 85.31 111 ARG A N 1
ATOM 830 C CA . ARG A 1 111 ? 5.602 -5.885 -2.644 1.00 85.31 111 ARG A CA 1
ATOM 831 C C . ARG A 1 111 ? 5.370 -5.061 -1.374 1.00 85.31 111 ARG A C 1
ATOM 833 O O . ARG A 1 111 ? 4.490 -5.406 -0.585 1.00 85.31 111 ARG A O 1
ATOM 840 N N . ARG A 1 112 ? 6.078 -3.939 -1.200 1.00 87.56 112 ARG A N 1
ATOM 841 C CA . ARG A 1 112 ? 5.928 -3.057 -0.023 1.00 87.56 112 ARG A CA 1
ATOM 842 C C . ARG A 1 112 ? 4.526 -2.460 0.090 1.00 87.56 112 ARG A C 1
ATOM 844 O O . ARG A 1 112 ? 3.979 -2.369 1.187 1.00 87.56 112 ARG A O 1
ATOM 851 N N . VAL A 1 113 ? 3.912 -2.071 -1.029 1.00 90.94 113 VAL A N 1
ATOM 852 C CA . VAL A 1 113 ? 2.524 -1.577 -1.042 1.00 90.94 113 VAL A CA 1
ATOM 853 C C . VAL A 1 113 ? 1.552 -2.678 -0.618 1.00 90.94 113 VAL A C 1
ATOM 855 O O . VAL A 1 113 ? 0.631 -2.414 0.158 1.00 90.94 113 VAL A O 1
ATOM 858 N N . SER A 1 114 ? 1.754 -3.912 -1.083 1.00 91.12 114 SER A N 1
ATOM 859 C CA . SER A 1 114 ? 0.941 -5.059 -0.671 1.00 91.12 114 SER A CA 1
ATOM 860 C C . SER A 1 114 ? 1.067 -5.341 0.831 1.00 91.12 114 SER A C 1
ATOM 862 O O . SER A 1 114 ? 0.056 -5.525 1.511 1.00 91.12 114 SER A O 1
ATOM 864 N N . GLU A 1 115 ? 2.285 -5.310 1.374 1.00 92.88 115 GLU A N 1
ATOM 865 C CA . GLU A 1 115 ? 2.543 -5.476 2.811 1.00 92.88 115 GLU A CA 1
ATOM 866 C C . GLU A 1 115 ? 1.859 -4.384 3.644 1.00 92.88 115 GLU A C 1
ATOM 868 O O . GLU A 1 115 ? 1.159 -4.681 4.616 1.00 92.88 115 GLU A O 1
ATOM 873 N N . LEU A 1 116 ? 1.974 -3.118 3.230 1.00 93.38 116 LEU A N 1
ATOM 874 C CA . LEU A 1 116 ? 1.303 -2.004 3.903 1.00 93.38 116 LEU A CA 1
ATOM 875 C C . LEU A 1 116 ? -0.222 -2.157 3.889 1.00 93.38 116 LEU A C 1
ATOM 877 O O . LEU A 1 116 ? -0.869 -1.924 4.911 1.00 93.38 116 LEU A O 1
ATOM 881 N N . ARG A 1 117 ? -0.811 -2.594 2.768 1.00 93.56 117 ARG A N 1
ATOM 882 C CA . ARG A 1 117 ? -2.257 -2.861 2.685 1.00 93.56 117 ARG A CA 1
ATOM 883 C C . ARG A 1 117 ? -2.690 -3.962 3.652 1.00 93.56 117 ARG A C 1
ATOM 885 O O . ARG A 1 117 ? -3.714 -3.804 4.315 1.00 93.56 117 ARG A O 1
ATOM 892 N N . ALA A 1 118 ? -1.909 -5.034 3.779 1.00 92.31 118 ALA A N 1
ATOM 893 C CA . ALA A 1 118 ? -2.191 -6.105 4.734 1.00 92.31 118 ALA A CA 1
ATOM 894 C C . ALA A 1 118 ? -2.149 -5.605 6.190 1.00 92.31 118 ALA A C 1
ATOM 896 O O . ALA A 1 118 ? -3.041 -5.920 6.980 1.00 92.31 118 ALA A O 1
ATOM 897 N N . ILE A 1 119 ? -1.168 -4.764 6.537 1.00 92.62 119 ILE A N 1
ATOM 898 C CA . ILE A 1 119 ? -1.061 -4.155 7.874 1.00 92.62 119 ILE A CA 1
ATOM 899 C C . ILE A 1 119 ? -2.262 -3.247 8.166 1.00 92.62 119 ILE A C 1
ATOM 901 O O . ILE A 1 119 ? -2.826 -3.296 9.261 1.00 92.62 119 ILE A O 1
ATOM 905 N N . VAL A 1 120 ? -2.685 -2.431 7.198 1.00 92.69 120 VAL A N 1
ATOM 906 C CA . VAL A 1 120 ? -3.861 -1.560 7.356 1.00 92.69 120 VAL A CA 1
ATOM 907 C C . VAL A 1 120 ? -5.132 -2.387 7.557 1.00 92.69 120 VAL A C 1
ATOM 909 O O . VAL A 1 120 ? -5.912 -2.077 8.456 1.00 92.69 120 VAL A O 1
ATOM 912 N N . ALA A 1 121 ? -5.314 -3.468 6.795 1.00 91.00 121 ALA A N 1
ATOM 913 C CA . ALA A 1 121 ? -6.454 -4.368 6.960 1.00 91.00 121 ALA A CA 1
ATOM 914 C C . ALA A 1 121 ? -6.480 -5.020 8.356 1.00 91.00 121 ALA A C 1
ATOM 916 O O . ALA A 1 121 ? -7.534 -5.083 8.991 1.00 91.00 121 ALA A O 1
ATOM 917 N N . LEU A 1 122 ? -5.319 -5.444 8.873 1.00 91.44 122 LEU A N 1
ATOM 918 C CA . LEU A 1 122 ? -5.194 -5.963 10.239 1.00 91.44 122 LEU A CA 1
ATOM 919 C C . LEU A 1 122 ? -5.587 -4.916 11.287 1.00 91.44 122 LEU A C 1
ATOM 921 O O . LEU A 1 122 ? -6.359 -5.232 12.190 1.00 91.44 122 LEU A O 1
ATOM 925 N N . ARG A 1 123 ? -5.121 -3.668 11.145 1.00 90.38 123 ARG A N 1
ATOM 926 C CA . ARG A 1 123 ? -5.483 -2.568 12.057 1.00 90.38 123 ARG A CA 1
ATOM 927 C C . ARG A 1 123 ? -6.976 -2.251 12.030 1.00 90.38 123 ARG A C 1
ATOM 929 O O . ARG A 1 123 ? -7.580 -2.053 13.078 1.00 90.38 123 ARG A O 1
ATOM 936 N N . GLN A 1 124 ? -7.590 -2.223 10.849 1.00 91.00 124 GLN A N 1
ATOM 937 C CA . GLN A 1 124 ? -9.035 -2.015 10.731 1.00 91.00 124 GLN A CA 1
ATOM 938 C C . GLN A 1 124 ? -9.810 -3.143 11.416 1.00 91.00 124 GLN A C 1
ATOM 940 O O . GLN A 1 124 ? -10.736 -2.883 12.181 1.00 91.00 124 GLN A O 1
ATOM 945 N N . ARG A 1 125 ? -9.388 -4.396 11.212 1.00 90.88 125 ARG A N 1
ATOM 946 C CA . ARG A 1 125 ? -10.006 -5.555 11.862 1.00 90.88 125 ARG A CA 1
ATOM 947 C C . ARG A 1 125 ? -9.845 -5.524 13.382 1.00 90.88 125 ARG A C 1
ATOM 949 O O . ARG A 1 125 ? -10.794 -5.865 14.082 1.00 90.88 125 ARG A O 1
ATOM 956 N N . SER A 1 126 ? -8.689 -5.104 13.901 1.00 86.69 126 SER A N 1
ATOM 957 C CA . SER A 1 126 ? -8.486 -4.981 15.348 1.00 86.69 126 SER A CA 1
ATOM 958 C C . SER A 1 126 ? -9.346 -3.875 15.954 1.00 86.69 126 SER A C 1
ATOM 960 O O . SER A 1 126 ? -9.945 -4.094 16.999 1.00 86.69 126 SER A O 1
ATOM 962 N N . VAL A 1 127 ? -9.468 -2.721 15.286 1.00 88.88 127 VAL A N 1
ATOM 963 C CA . VAL A 1 127 ? -10.370 -1.642 15.729 1.00 88.88 127 VAL A CA 1
ATOM 964 C C . VAL A 1 127 ? -11.817 -2.133 15.751 1.00 88.88 127 VAL A C 1
ATOM 966 O O . VAL A 1 127 ? -12.508 -1.947 16.746 1.00 88.88 127 VAL A O 1
ATOM 969 N N . GLN A 1 128 ? -12.253 -2.837 14.703 1.00 89.56 128 GLN A N 1
ATOM 970 C CA . GLN A 1 128 ? -13.601 -3.398 14.648 1.00 89.56 128 GLN A CA 1
ATOM 971 C C . GLN A 1 128 ? -13.854 -4.413 15.771 1.00 89.56 128 GLN A C 1
ATOM 973 O O . GLN A 1 128 ? -14.934 -4.424 16.354 1.00 89.56 128 GLN A O 1
ATOM 978 N N . LEU A 1 129 ? -12.866 -5.254 16.093 1.00 91.12 129 LEU A N 1
ATOM 979 C CA . LEU A 1 129 ? -12.966 -6.208 17.196 1.00 91.12 129 LEU A CA 1
ATOM 980 C C . LEU A 1 129 ? -13.104 -5.493 18.545 1.00 91.12 129 LEU A C 1
ATOM 982 O O . LEU A 1 129 ? -13.958 -5.873 19.339 1.00 91.12 129 LEU A O 1
ATOM 986 N N . VAL A 1 130 ? -12.298 -4.458 18.790 1.00 85.00 130 VAL A N 1
ATOM 987 C CA . VAL A 1 130 ? -12.368 -3.663 20.025 1.00 85.00 130 VAL A CA 1
ATOM 988 C C . VAL A 1 130 ? -13.725 -2.973 20.153 1.00 85.00 130 VAL A C 1
ATOM 990 O O . VAL A 1 130 ? -14.342 -3.060 21.209 1.00 85.00 130 VAL A O 1
ATOM 993 N N . GLU A 1 131 ? -14.231 -2.359 19.082 1.00 85.12 131 GLU A N 1
ATOM 994 C CA . GLU A 1 131 ? -15.565 -1.744 19.072 1.00 85.12 131 GLU A CA 1
ATOM 995 C C . GLU A 1 131 ? -16.679 -2.769 19.324 1.00 85.12 131 GLU A C 1
ATOM 997 O O . GLU A 1 131 ? -17.615 -2.485 20.068 1.00 85.12 131 GLU A O 1
ATOM 1002 N N . ASN A 1 132 ? -16.578 -3.975 18.757 1.00 85.00 132 ASN A N 1
ATOM 1003 C CA . ASN A 1 132 ? -17.550 -5.040 19.008 1.00 85.00 132 ASN A CA 1
ATOM 1004 C C . ASN A 1 132 ? -17.514 -5.495 20.475 1.00 85.00 132 ASN A C 1
ATOM 1006 O O . ASN A 1 132 ? -18.555 -5.522 21.120 1.00 85.00 132 ASN A O 1
ATOM 1010 N N . ILE A 1 133 ? -16.324 -5.753 21.032 1.00 81.19 133 ILE A N 1
ATOM 1011 C CA . ILE A 1 133 ? -16.161 -6.099 22.455 1.00 81.19 133 ILE A CA 1
ATOM 1012 C C . ILE A 1 133 ? -16.716 -4.984 23.350 1.00 81.19 133 ILE A C 1
ATOM 1014 O O . ILE A 1 133 ? -17.345 -5.263 24.371 1.00 81.19 133 ILE A O 1
ATOM 1018 N N . ARG A 1 134 ? -16.506 -3.716 22.974 1.00 80.38 134 ARG A N 1
ATOM 1019 C CA . ARG A 1 134 ? -17.051 -2.567 23.702 1.00 80.38 134 ARG A CA 1
ATOM 1020 C C . ARG A 1 134 ? -18.579 -2.599 23.707 1.00 80.38 134 ARG A C 1
ATOM 1022 O O . ARG A 1 134 ? -19.163 -2.525 24.781 1.00 80.38 134 ARG A O 1
ATOM 1029 N N . ARG A 1 135 ? -19.215 -2.780 22.544 1.00 79.19 135 ARG A N 1
ATOM 1030 C CA . ARG A 1 135 ? -20.682 -2.886 22.421 1.00 79.19 135 ARG A CA 1
ATOM 1031 C C . ARG A 1 135 ? -21.253 -4.062 23.207 1.00 79.19 135 ARG A C 1
ATOM 1033 O O . ARG A 1 135 ? -22.253 -3.891 23.897 1.00 79.19 135 ARG A O 1
ATOM 1040 N N . ASP A 1 136 ? -20.606 -5.223 23.151 1.00 78.94 136 ASP A N 1
ATOM 1041 C CA . ASP A 1 136 ? -21.039 -6.411 23.892 1.00 78.94 136 ASP A CA 1
ATOM 1042 C C . ASP A 1 136 ? -20.974 -6.160 25.405 1.00 78.94 136 ASP A C 1
ATOM 1044 O O . ASP A 1 136 ? -21.910 -6.470 26.142 1.00 78.94 136 ASP A O 1
ATOM 1048 N N . ARG A 1 137 ? -19.898 -5.515 25.876 1.00 72.75 137 ARG A N 1
ATOM 1049 C CA . ARG A 1 137 ? -19.761 -5.103 27.279 1.00 72.75 137 ARG A CA 1
ATOM 1050 C C . ARG A 1 137 ? -20.814 -4.065 27.678 1.00 72.75 137 ARG A C 1
ATOM 1052 O O . ARG A 1 137 ? -21.318 -4.130 28.795 1.00 72.75 137 ARG A O 1
ATOM 1059 N N . GLU A 1 138 ? -21.144 -3.121 26.800 1.00 74.31 138 GLU A N 1
ATOM 1060 C CA . GLU A 1 138 ? -22.201 -2.126 27.027 1.00 74.31 138 GLU A CA 1
ATOM 1061 C C . GLU A 1 138 ? -23.578 -2.763 27.182 1.00 74.31 138 GLU A C 1
ATOM 1063 O O . GLU A 1 138 ? -24.288 -2.469 28.147 1.00 74.31 138 GLU A O 1
ATOM 1068 N N . GLN A 1 139 ? -23.921 -3.698 26.299 1.00 71.69 139 GLN A N 1
ATOM 1069 C CA . GLN A 1 139 ? -25.176 -4.438 26.384 1.00 71.69 139 GLN A CA 1
ATOM 1070 C C . GLN A 1 139 ? -25.244 -5.314 27.639 1.00 71.69 139 GLN A C 1
ATOM 1072 O O . GLN A 1 139 ? -26.276 -5.348 28.310 1.00 71.69 139 GLN A O 1
ATOM 1077 N N . TYR A 1 140 ? -24.144 -5.987 27.987 1.00 68.81 140 TYR A N 1
ATOM 1078 C CA . TYR A 1 140 ? -24.123 -6.928 29.105 1.00 68.81 140 TYR A CA 1
ATOM 1079 C C . TYR A 1 140 ? -24.095 -6.255 30.482 1.00 68.81 140 TYR A C 1
ATOM 1081 O O . TYR A 1 140 ? -24.578 -6.833 31.445 1.00 68.81 140 TYR A O 1
ATOM 1089 N N . MET A 1 141 ? -23.534 -5.053 30.621 1.00 70.81 141 MET A N 1
ATOM 1090 C CA . MET A 1 141 ? -23.408 -4.420 31.941 1.00 70.81 141 MET A CA 1
ATOM 1091 C C . MET A 1 141 ? -24.651 -3.623 32.344 1.00 70.81 141 MET A C 1
ATOM 1093 O O . MET A 1 141 ? -24.981 -3.569 33.524 1.00 70.81 141 MET A O 1
ATOM 1097 N N . GLN A 1 142 ? -25.355 -3.002 31.395 1.00 76.12 142 GLN A N 1
ATOM 1098 C CA . GLN A 1 142 ? -26.434 -2.071 31.734 1.00 76.12 142 GLN A CA 1
ATOM 1099 C C . GLN A 1 142 ? -27.773 -2.774 32.010 1.00 76.12 142 GLN A C 1
ATOM 1101 O O . GLN A 1 142 ? -28.469 -2.406 32.953 1.00 76.12 142 GLN A O 1
ATOM 1106 N N . GLY A 1 143 ? -28.122 -3.797 31.223 1.00 80.69 143 GLY A N 1
ATOM 1107 C CA . GLY A 1 143 ? -29.390 -4.527 31.357 1.00 80.69 143 GLY A CA 1
ATOM 1108 C C . GLY A 1 143 ? -29.511 -5.313 32.670 1.00 80.69 143 GLY A C 1
ATOM 1109 O O . GLY A 1 143 ? -30.428 -5.043 33.443 1.00 80.69 143 GLY A O 1
ATOM 1110 N N . PRO A 1 144 ? -28.566 -6.218 32.980 1.00 82.44 144 PRO A N 1
ATOM 1111 C CA . PRO A 1 144 ? -28.586 -7.003 34.212 1.00 82.44 144 PRO A CA 1
ATOM 1112 C C . PRO A 1 144 ? -28.510 -6.160 35.488 1.00 82.44 144 PRO A C 1
ATOM 1114 O O . PRO A 1 144 ? -29.153 -6.500 36.471 1.00 82.44 144 PRO A O 1
ATOM 1117 N N . LEU A 1 145 ? -27.771 -5.040 35.495 1.00 83.19 145 LEU A N 1
ATOM 1118 C CA . LEU A 1 145 ? -27.744 -4.145 36.660 1.00 83.19 145 LEU A CA 1
ATOM 1119 C C . LEU A 1 145 ? -29.101 -3.471 36.894 1.00 83.19 145 LEU A C 1
ATOM 1121 O O . LEU A 1 145 ? -29.540 -3.379 38.037 1.00 83.19 145 LEU A O 1
ATOM 1125 N N . LEU A 1 146 ? -29.786 -3.035 35.832 1.00 86.06 146 LEU A N 1
ATOM 1126 C CA . LEU A 1 146 ? -31.138 -2.480 35.940 1.00 86.06 146 LEU A CA 1
ATOM 1127 C C . LEU A 1 146 ? -32.153 -3.530 36.409 1.00 86.06 146 LEU A C 1
ATOM 1129 O O . LEU A 1 146 ? -33.017 -3.217 37.227 1.00 86.06 146 LEU A O 1
ATOM 1133 N N . GLU A 1 147 ? -32.030 -4.767 35.930 1.00 86.94 147 GLU A N 1
ATOM 1134 C CA . GLU A 1 147 ? -32.867 -5.885 36.370 1.00 86.94 147 GLU A CA 1
ATOM 1135 C C . GLU A 1 147 ? -32.633 -6.206 37.852 1.00 86.94 147 GLU A C 1
ATOM 1137 O O . GLU A 1 147 ? -33.590 -6.259 38.620 1.00 86.94 147 GLU A O 1
ATOM 1142 N N . LEU A 1 148 ? -31.371 -6.293 38.2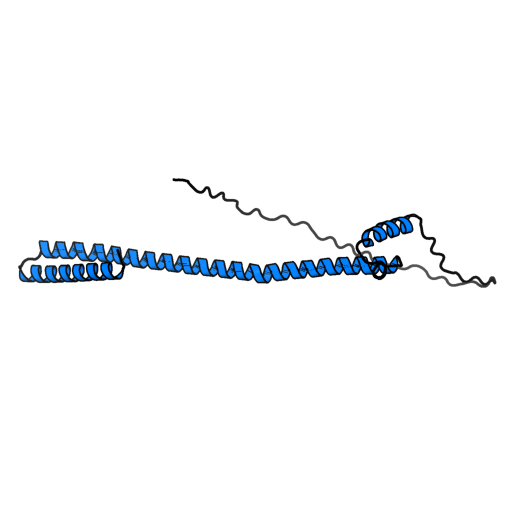85 1.00 87.00 148 LEU A N 1
ATOM 1143 C CA . LEU A 1 148 ? -31.009 -6.515 39.687 1.00 87.00 148 LEU A CA 1
ATOM 1144 C C . LEU A 1 148 ? -31.530 -5.406 40.607 1.00 87.00 148 LEU A C 1
ATOM 1146 O O . LEU A 1 148 ? -32.001 -5.712 41.698 1.00 87.00 148 LEU A O 1
ATOM 1150 N N . ILE A 1 149 ? -31.507 -4.138 40.176 1.00 88.69 149 ILE A N 1
ATOM 1151 C CA . ILE A 1 149 ? -32.120 -3.028 40.927 1.00 88.69 149 ILE A CA 1
ATOM 1152 C C . ILE A 1 149 ? -33.637 -3.225 41.032 1.00 88.69 149 ILE A C 1
ATOM 1154 O O . ILE A 1 149 ? -34.203 -3.049 42.109 1.00 88.69 149 ILE A O 1
ATOM 1158 N N . ALA A 1 150 ? -34.303 -3.603 39.940 1.00 88.44 150 ALA A N 1
ATOM 1159 C CA . ALA A 1 150 ? -35.752 -3.794 39.922 1.00 88.44 150 ALA A CA 1
ATOM 1160 C C . ALA A 1 150 ? -36.211 -4.985 40.783 1.00 88.44 150 ALA A C 1
ATOM 1162 O O . ALA A 1 150 ? -37.298 -4.939 41.358 1.00 88.44 150 ALA A O 1
ATOM 1163 N N . THR A 1 151 ? -35.394 -6.038 40.885 1.00 92.12 151 THR A N 1
ATOM 1164 C CA . THR A 1 151 ? -35.716 -7.264 41.634 1.00 92.12 151 THR A CA 1
ATOM 1165 C C . THR A 1 151 ? -35.087 -7.334 43.026 1.00 92.12 151 THR A C 1
ATOM 1167 O O . THR A 1 151 ? -35.306 -8.314 43.738 1.00 92.12 151 THR A O 1
ATOM 1170 N N . ALA A 1 152 ? -34.272 -6.352 43.421 1.00 89.81 152 ALA A N 1
ATOM 1171 C CA . ALA A 1 152 ? -33.548 -6.402 44.687 1.00 89.81 152 ALA A CA 1
ATOM 1172 C C . ALA A 1 152 ? -34.506 -6.322 45.897 1.00 89.81 152 ALA A C 1
ATOM 1174 O O . ALA A 1 152 ? -35.392 -5.461 45.935 1.00 89.81 152 ALA A O 1
ATOM 1175 N N . PRO A 1 153 ? -34.325 -7.202 46.901 1.00 83.69 153 PRO A N 1
ATOM 1176 C CA . PRO A 1 153 ? -35.293 -7.400 47.981 1.00 83.69 153 PRO A CA 1
ATOM 1177 C C . PRO A 1 153 ? -35.320 -6.260 49.010 1.00 83.69 153 PRO A C 1
ATOM 1179 O O . PRO A 1 153 ? -36.341 -6.056 49.664 1.00 83.69 153 PRO A O 1
ATOM 1182 N N . ASP A 1 154 ? -34.229 -5.506 49.149 1.00 93.12 154 ASP A N 1
ATOM 1183 C CA . ASP A 1 154 ? -34.073 -4.439 50.137 1.00 93.12 154 ASP A CA 1
ATOM 1184 C C . ASP A 1 154 ? -33.387 -3.191 49.547 1.00 93.12 154 ASP A C 1
ATOM 1186 O O . ASP A 1 154 ? -32.897 -3.182 48.413 1.00 93.12 154 ASP A O 1
ATOM 1190 N N . GLU A 1 155 ? -33.428 -2.095 50.308 1.00 91.38 155 GLU A N 1
ATOM 1191 C CA . GLU A 1 155 ? -32.927 -0.786 49.874 1.00 91.38 155 GLU A CA 1
ATOM 1192 C C . GLU A 1 155 ? -31.393 -0.725 49.829 1.00 91.38 155 GLU A C 1
ATOM 1194 O O . GLU A 1 155 ? -30.827 -0.007 49.008 1.00 91.38 155 GLU A O 1
ATOM 1199 N N . GLU A 1 156 ? -30.711 -1.489 50.684 1.00 92.25 156 GLU A N 1
ATOM 1200 C CA . GLU A 1 156 ? -29.248 -1.516 50.755 1.00 92.25 156 GLU A CA 1
ATOM 1201 C C . GLU A 1 156 ? -28.664 -2.175 49.501 1.00 92.25 156 GLU A C 1
ATOM 1203 O O . GLU A 1 156 ? -27.795 -1.607 48.834 1.00 92.25 156 GLU A O 1
ATOM 1208 N N . MET A 1 157 ? -29.232 -3.311 49.096 1.00 87.44 157 MET A N 1
ATOM 1209 C CA . MET A 1 157 ? -28.899 -3.988 47.849 1.00 87.44 157 MET A CA 1
ATOM 1210 C C . MET A 1 157 ? -29.267 -3.131 46.640 1.00 87.44 157 MET A C 1
ATOM 1212 O O . MET A 1 157 ? -28.441 -2.998 45.736 1.00 87.44 157 MET A O 1
ATOM 1216 N N . ARG A 1 158 ? -30.443 -2.486 46.609 1.00 91.31 158 ARG A N 1
ATOM 1217 C CA . ARG A 1 158 ? -30.780 -1.550 45.515 1.00 91.31 158 ARG A CA 1
ATOM 1218 C C . ARG A 1 158 ? -29.751 -0.433 45.385 1.00 91.31 158 ARG A C 1
ATOM 1220 O O . ARG A 1 158 ? -29.313 -0.141 44.273 1.00 91.31 158 ARG A O 1
ATOM 1227 N N . ARG A 1 159 ? -29.312 0.139 46.506 1.00 92.62 159 ARG A N 1
ATOM 1228 C CA . ARG A 1 159 ? -28.312 1.208 46.525 1.00 92.62 159 ARG A CA 1
ATOM 1229 C C . ARG A 1 159 ? -26.947 0.749 46.007 1.00 92.62 159 ARG A C 1
ATOM 1231 O O . ARG A 1 159 ? -26.357 1.457 45.198 1.00 92.62 159 ARG A O 1
ATOM 1238 N N . LEU A 1 160 ? -26.480 -0.440 46.389 1.00 90.81 160 LEU A N 1
ATOM 1239 C CA . LEU A 1 160 ? -25.216 -1.003 45.889 1.00 90.81 160 LEU A CA 1
ATOM 1240 C C . LEU A 1 160 ? -25.224 -1.208 44.367 1.00 90.81 160 LEU A C 1
ATOM 1242 O O . LEU A 1 160 ? -24.268 -0.847 43.679 1.00 90.81 160 LEU A O 1
ATOM 1246 N N . HIS A 1 161 ? -26.312 -1.757 43.819 1.00 88.69 161 HIS A N 1
ATOM 1247 C CA . HIS A 1 161 ? -26.432 -1.960 42.372 1.00 88.69 161 HIS A CA 1
ATOM 1248 C C . HIS A 1 161 ? -26.581 -0.630 41.620 1.00 88.69 161 HIS A C 1
ATOM 1250 O O . HIS A 1 161 ? -26.033 -0.478 40.527 1.00 88.69 161 HIS A O 1
ATOM 1256 N N . GLN A 1 162 ? -27.261 0.352 42.220 1.00 89.19 162 GLN A N 1
ATOM 1257 C CA . GLN A 1 162 ? -27.357 1.710 41.690 1.00 89.19 162 GLN A CA 1
ATOM 1258 C C . GLN A 1 162 ? -25.984 2.402 41.655 1.00 89.19 162 GLN A C 1
ATOM 1260 O O . GLN A 1 162 ? -25.617 2.963 40.626 1.00 89.19 162 GLN A O 1
ATOM 1265 N N . GLU A 1 163 ? -25.178 2.290 42.716 1.00 91.31 163 GLU A N 1
ATOM 1266 C CA . GLU A 1 163 ? -23.804 2.818 42.754 1.00 91.31 163 GLU A CA 1
ATOM 1267 C C . GLU A 1 163 ? -22.907 2.158 41.692 1.00 91.31 163 GLU A C 1
ATOM 1269 O O . GLU A 1 163 ? -22.144 2.842 41.005 1.00 91.31 163 GLU A O 1
ATOM 1274 N N . ALA A 1 164 ? -23.033 0.842 41.486 1.00 86.94 164 ALA A N 1
ATOM 1275 C CA . ALA A 1 164 ? -22.321 0.135 40.422 1.00 86.94 164 ALA A CA 1
ATOM 1276 C C . ALA A 1 164 ? -22.738 0.612 39.016 1.00 86.94 164 ALA A C 1
ATOM 1278 O O . ALA A 1 164 ? -21.884 0.812 38.146 1.00 86.94 164 ALA A O 1
ATOM 1279 N N . LEU A 1 165 ? -24.038 0.836 38.795 1.00 88.31 165 LEU A N 1
ATOM 1280 C CA . LEU A 1 165 ? -24.568 1.370 37.540 1.00 88.31 165 LEU A CA 1
ATOM 1281 C C . LEU A 1 165 ? -24.090 2.807 37.285 1.00 88.31 165 LEU A C 1
ATOM 1283 O O . LEU A 1 165 ? -23.737 3.153 36.154 1.00 88.31 165 LEU A O 1
ATOM 1287 N N . ASP A 1 166 ? -24.041 3.636 38.325 1.00 89.25 166 ASP A N 1
ATOM 1288 C CA . ASP A 1 166 ? -23.598 5.025 38.230 1.00 89.25 166 ASP A CA 1
ATOM 1289 C C . ASP A 1 166 ? -22.087 5.127 37.990 1.00 89.25 166 ASP A C 1
ATOM 1291 O O . ASP A 1 166 ? -21.663 5.919 37.143 1.00 89.25 166 ASP A O 1
ATOM 1295 N N . MET A 1 167 ? -21.275 4.268 38.623 1.00 87.69 167 MET A N 1
ATOM 1296 C CA . MET A 1 167 ? -19.854 4.119 38.280 1.00 87.69 167 MET A CA 1
ATOM 1297 C C . MET A 1 167 ? -19.673 3.715 36.816 1.00 87.69 167 MET A C 1
ATOM 1299 O O . MET A 1 167 ? -18.865 4.310 36.103 1.00 87.69 167 MET A O 1
ATOM 1303 N N . TYR A 1 168 ? -20.445 2.735 36.342 1.00 84.62 168 TYR A N 1
ATOM 1304 C CA . TYR A 1 168 ? -20.381 2.277 34.957 1.00 84.62 168 TYR A CA 1
ATOM 1305 C C . TYR A 1 168 ? -20.716 3.398 33.953 1.00 84.62 168 TYR A C 1
ATOM 1307 O O . TYR A 1 168 ? -19.980 3.613 32.988 1.00 84.62 168 TYR A O 1
ATOM 1315 N N . ARG A 1 169 ? -21.773 4.179 34.216 1.00 84.88 169 ARG A N 1
ATOM 1316 C CA . ARG A 1 169 ? -22.139 5.371 33.423 1.00 84.88 169 ARG A CA 1
ATOM 1317 C C . ARG A 1 169 ? -21.105 6.496 33.527 1.00 84.88 169 ARG A C 1
ATOM 1319 O O . ARG A 1 169 ? -20.941 7.274 32.590 1.00 84.88 169 ARG A O 1
ATOM 1326 N N . GLY A 1 170 ? -20.429 6.620 34.668 1.00 86.88 170 GLY A N 1
ATOM 1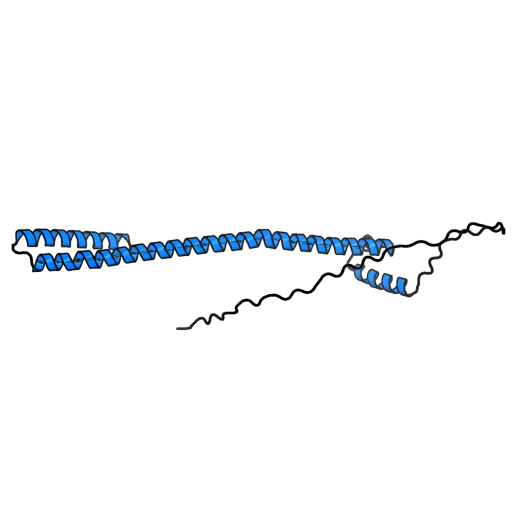327 C CA . GLY A 1 170 ? -19.291 7.523 34.848 1.00 86.88 170 GLY A CA 1
ATOM 1328 C C . GLY A 1 170 ? -18.146 7.172 33.900 1.00 86.88 170 GLY A C 1
ATOM 1329 O O . GLY A 1 170 ? -17.719 8.021 33.121 1.00 86.88 170 GLY A O 1
ATOM 1330 N N . PHE A 1 171 ? -17.737 5.900 33.886 1.00 82.75 171 PHE A N 1
ATOM 1331 C CA . PHE A 1 171 ? -16.710 5.406 32.968 1.00 82.75 171 PHE A CA 1
ATOM 1332 C C . PHE A 1 171 ? -17.091 5.586 31.495 1.00 82.75 171 PHE A C 1
ATOM 1334 O O . PHE A 1 171 ? -16.239 6.004 30.718 1.00 82.75 171 PHE A O 1
ATOM 1341 N N . GLN A 1 172 ? -18.346 5.329 31.103 1.00 80.25 172 GLN A N 1
ATOM 1342 C CA . GLN A 1 172 ? -18.799 5.574 29.724 1.00 80.25 172 GLN A CA 1
ATOM 1343 C C . GLN A 1 172 ? -18.609 7.034 29.299 1.00 80.25 172 GLN A C 1
ATOM 1345 O O . GLN A 1 172 ? -18.062 7.286 28.230 1.00 80.25 172 GLN A O 1
ATOM 1350 N N . ARG A 1 173 ? -19.003 7.992 30.149 1.00 83.00 173 ARG A N 1
ATOM 1351 C CA . ARG A 1 173 ? -18.852 9.426 29.855 1.00 83.00 173 ARG A CA 1
ATOM 1352 C C . ARG A 1 173 ? -17.389 9.843 29.735 1.00 83.00 173 ARG A C 1
ATOM 1354 O O . ARG A 1 173 ? -17.045 10.612 28.845 1.00 83.00 173 ARG A O 1
ATOM 1361 N N . GLU A 1 174 ? -16.514 9.340 30.605 1.00 84.12 174 GLU A N 1
ATOM 1362 C CA . GLU A 1 174 ? -15.074 9.604 30.486 1.00 84.12 174 GLU A CA 1
ATOM 1363 C C . GLU A 1 174 ? -14.476 9.014 29.205 1.00 84.12 174 GLU A C 1
ATOM 1365 O O . GLU A 1 174 ? -13.627 9.645 28.573 1.00 84.12 174 GLU A O 1
ATOM 1370 N N . ASP A 1 175 ? -14.915 7.819 28.814 1.00 76.62 175 ASP A N 1
ATOM 1371 C CA . ASP A 1 175 ? -14.452 7.146 27.601 1.00 76.62 175 ASP A CA 1
ATOM 1372 C C . ASP A 1 175 ? -14.930 7.880 26.333 1.00 76.62 175 ASP A C 1
ATOM 1374 O O . ASP A 1 175 ? -14.149 8.096 25.407 1.00 76.62 175 ASP A O 1
ATOM 1378 N N . GLU A 1 176 ? -16.177 8.363 26.315 1.00 78.81 176 GLU A N 1
ATOM 1379 C CA . GLU A 1 176 ? -16.718 9.235 25.259 1.00 78.81 176 GLU A CA 1
ATOM 1380 C C . GLU A 1 176 ? -15.914 10.535 25.120 1.00 78.81 176 GLU A C 1
ATOM 1382 O O . GLU A 1 176 ? -15.505 10.893 24.014 1.00 78.81 176 GLU A O 1
ATOM 1387 N N . LEU A 1 177 ? -15.591 11.190 26.241 1.00 83.19 177 LEU A N 1
ATOM 1388 C CA . LEU A 1 177 ? -14.769 12.404 26.258 1.00 83.19 177 LEU A CA 1
ATOM 1389 C C . LEU A 1 177 ? -13.344 12.158 25.738 1.00 83.19 177 LEU A C 1
ATOM 1391 O O . LEU A 1 177 ? -12.778 13.014 25.057 1.00 83.19 177 LEU A O 1
ATOM 1395 N N . ARG A 1 178 ? -12.751 10.993 26.030 1.00 75.81 178 ARG A N 1
ATOM 1396 C CA . ARG A 1 178 ? -11.412 10.615 25.540 1.00 75.81 178 ARG A CA 1
ATOM 1397 C C . ARG A 1 178 ? -11.396 10.231 24.065 1.00 75.81 178 ARG A C 1
ATOM 1399 O O . ARG A 1 178 ? -10.333 10.283 23.446 1.00 75.81 178 ARG A O 1
ATOM 1406 N N . HIS A 1 179 ? -12.519 9.783 23.514 1.00 72.75 179 HIS A N 1
ATOM 1407 C CA . HIS A 1 179 ? -12.602 9.273 22.143 1.00 72.75 179 HIS A CA 1
ATOM 1408 C C . HIS A 1 179 ? -13.359 10.195 21.183 1.00 72.75 179 HIS A C 1
ATOM 1410 O O . HIS A 1 179 ? -13.480 9.858 20.007 1.00 72.75 179 HIS A O 1
ATOM 1416 N N . GLY A 1 180 ? -13.770 11.381 21.644 1.00 51.50 180 GLY A N 1
ATOM 1417 C CA . GLY A 1 180 ? -14.234 12.474 20.791 1.00 51.50 180 GLY A CA 1
ATOM 1418 C C . GLY A 1 180 ? -15.427 12.085 19.921 1.00 51.50 180 GLY A C 1
ATOM 1419 O O . GLY A 1 180 ? -15.374 12.265 18.704 1.00 51.50 180 GLY A O 1
ATOM 1420 N N . ARG A 1 181 ? -16.466 11.516 20.538 1.00 47.59 181 ARG A N 1
ATOM 1421 C CA . ARG A 1 181 ? -17.807 11.471 19.941 1.00 47.59 181 ARG A CA 1
ATOM 1422 C C . ARG A 1 181 ? -18.653 12.608 20.490 1.00 47.59 181 ARG A C 1
ATOM 1424 O O . ARG A 1 181 ? -18.517 12.895 21.698 1.00 47.59 181 ARG A O 1
#

Secondary structure (DSSP, 8-state):
---------------------------------------------------HHHHHHHHHHHHHTTTS-GGGS-SSHHHHHHHHHHHHHHHHHHHHHHHHHHHHHHHHHHHHHHHHHHHHHHHHHHHHHHHHHHHHHHHHHHHHHHHHHHH-SSHHHHHHHHHHHHHHHHHHHHHHHHHT-

pLDDT: mean 72.19, std 19.29, range [33.66, 93.56]